Protein AF-A0A933Y4T5-F1 (afdb_monomer_lite)

Structure (mmCIF, N/CA/C/O backbone):
data_AF-A0A933Y4T5-F1
#
_entry.id   AF-A0A933Y4T5-F1
#
loop_
_atom_site.group_PDB
_atom_site.id
_atom_site.type_symbol
_atom_site.label_atom_id
_atom_site.label_alt_id
_atom_site.label_comp_id
_atom_site.label_asym_id
_atom_site.label_entity_id
_atom_site.label_seq_id
_atom_site.pdbx_PDB_ins_code
_atom_site.Cartn_x
_atom_site.Cartn_y
_atom_site.Cartn_z
_atom_site.occupancy
_atom_site.B_iso_or_equiv
_atom_site.auth_seq_id
_atom_site.auth_comp_id
_atom_site.auth_asym_id
_atom_site.auth_atom_id
_atom_site.pdbx_PDB_model_num
ATOM 1 N N . MET A 1 1 ? 14.966 8.197 10.564 1.00 47.91 1 MET A N 1
ATOM 2 C CA . MET A 1 1 ? 13.926 9.057 9.960 1.00 47.91 1 MET A CA 1
ATOM 3 C C . MET A 1 1 ? 12.630 8.919 10.738 1.00 47.91 1 MET A C 1
ATOM 5 O O . MET A 1 1 ? 12.190 7.794 10.965 1.00 47.91 1 MET A O 1
ATOM 9 N N . GLN A 1 2 ? 12.064 10.039 11.187 1.00 57.66 2 GLN A N 1
ATOM 10 C CA . GLN A 1 2 ? 10.778 10.106 11.884 1.00 57.66 2 GLN A CA 1
ATOM 11 C C . GLN A 1 2 ? 9.693 10.496 10.872 1.00 57.66 2 GLN A C 1
ATOM 13 O O . GLN A 1 2 ? 9.296 11.648 10.795 1.00 57.66 2 GLN A O 1
ATOM 18 N N . LEU A 1 3 ? 9.240 9.540 10.058 1.00 67.00 3 LEU A N 1
ATOM 19 C CA . LEU A 1 3 ? 8.016 9.738 9.278 1.00 67.00 3 LEU A CA 1
ATOM 20 C C . LEU A 1 3 ? 6.835 9.838 10.249 1.00 67.00 3 LEU A C 1
ATOM 22 O O . LEU A 1 3 ? 6.680 8.966 11.114 1.00 67.00 3 LEU A O 1
ATOM 26 N N . ASN A 1 4 ? 6.024 10.890 10.116 1.00 80.44 4 ASN A N 1
ATOM 27 C CA . ASN A 1 4 ? 4.841 11.073 10.947 1.00 80.44 4 ASN A CA 1
ATOM 28 C C . ASN A 1 4 ? 3.810 9.985 10.617 1.00 80.44 4 ASN A C 1
ATOM 30 O O . ASN A 1 4 ? 3.231 9.936 9.533 1.00 80.44 4 ASN A O 1
ATOM 34 N N . LEU A 1 5 ? 3.606 9.085 11.574 1.00 81.06 5 LEU A N 1
ATOM 35 C CA . LEU A 1 5 ? 2.769 7.908 11.398 1.00 81.06 5 LEU A CA 1
ATOM 36 C C . LEU A 1 5 ? 1.290 8.260 11.234 1.00 81.06 5 LEU A C 1
ATOM 38 O O . LEU A 1 5 ? 0.600 7.592 10.473 1.00 81.06 5 LEU A O 1
ATOM 42 N N . GLU A 1 6 ? 0.818 9.315 11.899 1.00 83.25 6 GLU A N 1
ATOM 43 C CA . GLU A 1 6 ? -0.559 9.788 11.730 1.00 83.25 6 GLU A CA 1
ATOM 44 C C . GLU A 1 6 ? -0.782 10.338 10.319 1.00 83.25 6 GLU A C 1
ATOM 46 O O . GLU A 1 6 ? -1.806 10.048 9.705 1.00 83.25 6 GLU A O 1
ATOM 51 N N . ALA A 1 7 ? 0.206 11.041 9.762 1.00 84.44 7 ALA A N 1
ATOM 52 C CA . ALA A 1 7 ? 0.144 11.547 8.394 1.00 84.44 7 ALA A CA 1
ATOM 53 C C . ALA A 1 7 ? 0.140 10.404 7.356 1.00 84.44 7 ALA A C 1
ATOM 55 O O . ALA A 1 7 ? -0.620 10.449 6.390 1.00 84.44 7 ALA A O 1
ATOM 56 N N . LEU A 1 8 ? 0.921 9.337 7.586 1.00 85.38 8 LEU A N 1
ATOM 57 C CA . LEU A 1 8 ? 0.887 8.123 6.755 1.00 85.38 8 LEU A CA 1
ATOM 58 C C . LEU A 1 8 ? -0.486 7.439 6.792 1.00 85.38 8 LEU A C 1
ATOM 60 O O . LEU A 1 8 ? -0.991 7.018 5.752 1.00 85.38 8 LEU A O 1
ATOM 64 N N . GLU A 1 9 ? -1.090 7.326 7.979 1.00 84.81 9 GLU A N 1
ATOM 65 C CA . GLU A 1 9 ? -2.433 6.759 8.141 1.00 84.81 9 GLU A CA 1
ATOM 66 C C . GLU A 1 9 ? -3.488 7.612 7.411 1.00 84.81 9 GLU A C 1
ATOM 68 O O . GLU A 1 9 ? -4.327 7.059 6.700 1.00 84.81 9 GLU A O 1
ATOM 73 N N . GLN A 1 10 ? -3.425 8.944 7.517 1.00 87.31 10 GLN A N 1
ATOM 74 C CA . GLN A 1 10 ? -4.343 9.845 6.812 1.00 87.31 10 GLN A CA 1
ATOM 75 C C . GLN A 1 10 ? -4.197 9.765 5.291 1.00 87.31 10 GLN A C 1
ATOM 77 O O . GLN A 1 10 ? -5.204 9.642 4.593 1.00 87.31 10 GLN A O 1
ATOM 82 N N . LEU A 1 11 ? -2.964 9.782 4.772 1.00 87.31 11 LEU A N 1
ATOM 83 C CA . LEU A 1 11 ? -2.722 9.647 3.336 1.00 87.31 11 LEU A CA 1
ATOM 84 C C . LEU A 1 11 ? -3.243 8.302 2.820 1.00 87.31 11 LEU A C 1
ATOM 86 O O . LEU A 1 11 ? -3.890 8.252 1.780 1.00 87.31 11 LEU A O 1
ATOM 90 N N . PHE A 1 12 ? -3.022 7.219 3.565 1.00 88.19 12 PHE A N 1
ATOM 91 C CA . PHE A 1 12 ? -3.519 5.897 3.197 1.00 88.19 12 PHE A CA 1
ATOM 92 C C . PHE A 1 12 ? -5.045 5.874 3.040 1.00 88.19 12 PHE A C 1
ATOM 94 O O . PHE A 1 12 ? -5.535 5.358 2.038 1.00 88.19 12 PHE A O 1
ATOM 101 N N . ILE A 1 13 ? -5.787 6.481 3.972 1.00 86.94 13 ILE A N 1
ATOM 102 C CA . ILE A 1 13 ? -7.254 6.597 3.893 1.00 86.94 13 ILE A CA 1
ATOM 103 C C . ILE A 1 13 ? -7.654 7.494 2.718 1.00 86.94 13 ILE A C 1
ATOM 105 O O . ILE A 1 13 ? -8.533 7.149 1.941 1.00 86.94 13 ILE A O 1
ATOM 109 N N . HIS A 1 14 ? -6.963 8.617 2.523 1.00 87.69 14 HIS A N 1
ATOM 110 C CA . HIS A 1 14 ? -7.266 9.546 1.438 1.00 87.69 14 HIS A CA 1
ATOM 111 C C . HIS A 1 14 ? -7.021 8.952 0.036 1.00 87.69 14 HIS A C 1
ATOM 113 O O . HIS A 1 14 ? -7.615 9.398 -0.942 1.00 87.69 14 HIS A O 1
ATOM 119 N N . LEU A 1 15 ? -6.149 7.947 -0.088 1.00 85.88 15 LEU A N 1
ATOM 120 C CA . LEU A 1 15 ? -5.919 7.211 -1.335 1.00 85.88 15 LEU A CA 1
ATOM 121 C C . LEU A 1 15 ? -6.966 6.114 -1.597 1.00 85.88 15 LEU A C 1
ATOM 123 O O . LEU A 1 15 ? -6.852 5.380 -2.579 1.00 85.88 15 LEU A O 1
ATOM 127 N N . GLU A 1 16 ? -7.968 5.963 -0.732 1.00 85.00 16 GLU A N 1
ATOM 128 C CA . GLU A 1 16 ? -9.050 5.002 -0.928 1.00 85.00 16 GLU A CA 1
ATOM 129 C C . GLU A 1 16 ? -9.960 5.405 -2.086 1.00 85.00 16 GLU A C 1
ATOM 131 O O . GLU A 1 16 ? -10.295 6.573 -2.255 1.00 85.00 16 GLU A O 1
ATOM 136 N N . GLY A 1 17 ? -10.321 4.432 -2.926 1.00 79.12 17 GLY A N 1
ATOM 137 C CA . GLY A 1 17 ? -11.167 4.659 -4.101 1.00 79.12 17 GLY A CA 1
ATOM 138 C C . GLY A 1 17 ? -10.452 5.271 -5.309 1.00 79.12 17 GLY A C 1
ATOM 139 O O . GLY A 1 17 ? -11.063 5.404 -6.367 1.00 79.12 17 GLY A O 1
ATOM 140 N N . LYS A 1 18 ? -9.158 5.604 -5.209 1.00 86.62 18 LYS A N 1
ATOM 141 C CA . LYS A 1 18 ? -8.389 6.118 -6.350 1.00 86.62 18 LYS A CA 1
ATOM 142 C C . LYS A 1 18 ? -7.931 4.968 -7.250 1.00 86.62 18 LYS A C 1
ATOM 144 O O . LYS A 1 18 ? -7.195 4.080 -6.822 1.00 86.62 18 LYS A O 1
ATOM 149 N N . SER A 1 19 ? -8.364 4.991 -8.509 1.00 79.75 19 SER A N 1
ATOM 150 C CA . SER A 1 19 ? -8.081 3.945 -9.504 1.00 79.75 19 SER A CA 1
ATOM 151 C C . SER A 1 19 ? -6.772 4.159 -10.272 1.00 79.75 19 SER A C 1
ATOM 153 O O . SER A 1 19 ? -6.281 3.228 -10.924 1.00 79.75 19 SER A O 1
ATOM 155 N N . GLU A 1 20 ? -6.164 5.345 -10.163 1.00 87.38 20 GLU A N 1
ATOM 156 C CA . GLU A 1 20 ? -4.860 5.642 -10.753 1.00 87.38 20 GLU A CA 1
ATOM 157 C C . GLU A 1 20 ? -3.819 4.620 -10.302 1.00 87.38 20 GLU A C 1
ATOM 159 O O . GLU A 1 20 ? -3.607 4.396 -9.108 1.00 87.38 20 GLU A O 1
ATOM 164 N N . ARG A 1 21 ? -3.149 3.999 -11.278 1.00 86.19 21 ARG A N 1
AT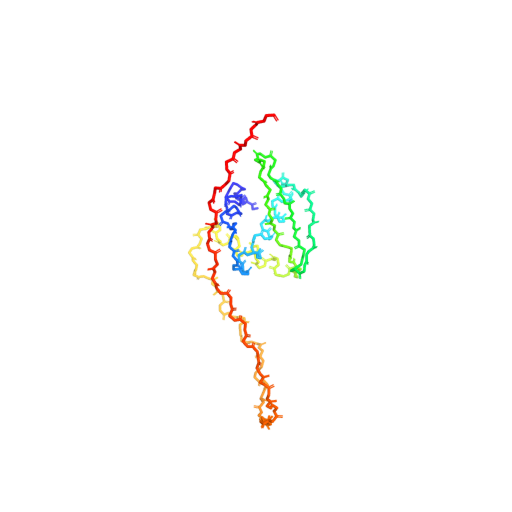OM 165 C CA . ARG A 1 21 ? -2.158 2.950 -11.025 1.00 86.19 21 ARG A CA 1
ATOM 166 C C . ARG A 1 21 ? -1.102 3.423 -10.033 1.00 86.19 21 ARG A C 1
ATOM 168 O O . ARG A 1 21 ? -0.914 2.782 -9.010 1.00 86.19 21 ARG A O 1
ATOM 175 N N . LYS A 1 22 ? -0.497 4.586 -10.280 1.00 86.31 22 LYS A N 1
ATOM 176 C CA . LYS A 1 22 ? 0.528 5.169 -9.408 1.00 86.31 22 LYS A CA 1
ATOM 177 C C . LYS A 1 22 ? 0.044 5.310 -7.957 1.00 86.31 22 LYS A C 1
ATOM 179 O O . LYS A 1 22 ? 0.758 4.945 -7.031 1.00 86.31 22 LYS A O 1
ATOM 184 N N . LEU A 1 23 ? -1.195 5.751 -7.748 1.00 88.56 23 LEU A N 1
ATOM 185 C CA . LEU A 1 23 ? -1.775 5.897 -6.410 1.00 88.56 23 LEU A CA 1
ATOM 186 C C . LEU A 1 23 ? -2.054 4.549 -5.735 1.00 88.56 23 LEU A C 1
ATOM 188 O O . LEU A 1 23 ? -1.848 4.421 -4.528 1.00 88.56 23 LEU A O 1
ATOM 192 N N . ARG A 1 24 ? -2.449 3.526 -6.502 1.00 88.94 24 ARG A N 1
ATOM 193 C CA . ARG A 1 24 ? -2.556 2.146 -6.005 1.00 88.94 24 ARG A CA 1
ATOM 194 C C . ARG A 1 24 ? -1.194 1.580 -5.597 1.00 88.94 24 ARG A C 1
ATOM 196 O O . ARG A 1 24 ? -1.089 0.980 -4.529 1.00 88.94 24 ARG A O 1
ATOM 203 N N . GLU A 1 25 ? -0.155 1.828 -6.392 1.00 89.94 25 GLU A N 1
ATOM 204 C CA . GLU A 1 25 ? 1.228 1.436 -6.090 1.00 89.94 25 GLU A CA 1
ATOM 205 C C . GLU A 1 25 ? 1.720 2.095 -4.784 1.00 89.94 25 GLU A C 1
ATOM 207 O O . GLU A 1 25 ? 2.213 1.415 -3.880 1.00 89.94 25 GLU A O 1
ATOM 212 N N . LEU A 1 26 ? 1.495 3.405 -4.630 1.00 88.88 26 LEU A N 1
ATOM 213 C CA . LEU A 1 26 ? 1.782 4.149 -3.397 1.00 88.88 26 LEU A CA 1
ATOM 214 C C . LEU A 1 26 ? 1.001 3.602 -2.190 1.00 88.88 26 LEU A C 1
ATOM 216 O O . LEU A 1 26 ? 1.574 3.422 -1.112 1.00 88.88 26 LEU A O 1
ATOM 220 N N . ARG A 1 27 ? -0.292 3.292 -2.361 1.00 90.25 27 ARG A N 1
ATOM 221 C CA . ARG A 1 27 ? -1.144 2.707 -1.311 1.00 90.25 27 ARG A CA 1
ATOM 222 C C . ARG A 1 27 ? -0.618 1.346 -0.850 1.00 90.25 27 ARG A C 1
ATOM 224 O O . ARG A 1 27 ? -0.643 1.069 0.350 1.00 90.25 27 ARG A O 1
ATOM 231 N N . TYR A 1 28 ? -0.098 0.524 -1.760 1.00 91.00 28 TYR A N 1
ATOM 232 C CA . TYR A 1 28 ? 0.527 -0.751 -1.410 1.00 91.00 28 TYR A CA 1
ATOM 233 C C . TYR A 1 28 ? 1.800 -0.562 -0.577 1.00 91.00 28 TYR A C 1
ATOM 235 O O . TYR A 1 28 ? 1.932 -1.165 0.489 1.00 91.00 28 TYR A O 1
ATOM 243 N N . VAL A 1 29 ? 2.704 0.333 -0.987 1.00 89.62 29 VAL A N 1
ATOM 244 C CA . VAL A 1 29 ? 3.928 0.620 -0.217 1.00 89.62 29 VAL A CA 1
ATOM 245 C C . VAL A 1 29 ? 3.595 1.187 1.168 1.00 89.62 29 VAL A C 1
ATOM 247 O O . VAL A 1 29 ? 4.163 0.743 2.169 1.00 89.62 29 VAL A O 1
ATOM 250 N N . LEU A 1 30 ? 2.617 2.096 1.258 1.00 89.00 30 LEU A N 1
ATOM 251 C CA . LEU A 1 30 ? 2.087 2.590 2.534 1.00 89.00 30 LEU A CA 1
ATOM 252 C C . LEU A 1 30 ? 1.560 1.448 3.409 1.00 89.00 30 LEU A C 1
ATOM 254 O O . LEU A 1 30 ? 1.883 1.387 4.597 1.00 89.00 30 LEU A O 1
ATOM 258 N N . CYS A 1 31 ? 0.811 0.509 2.826 1.00 90.56 31 CYS A N 1
ATOM 259 C CA . CYS A 1 31 ? 0.324 -0.672 3.531 1.00 90.56 31 CYS A CA 1
ATOM 260 C C . CYS A 1 31 ? 1.483 -1.491 4.119 1.00 90.56 31 CYS A C 1
ATOM 262 O O . CYS A 1 31 ? 1.456 -1.815 5.307 1.00 90.56 31 CYS A O 1
ATOM 264 N N . LEU A 1 32 ? 2.541 -1.765 3.347 1.00 88.88 32 LEU A N 1
ATOM 265 C CA . LEU A 1 32 ? 3.718 -2.500 3.830 1.00 88.88 32 LEU A CA 1
ATOM 266 C C . LEU A 1 32 ? 4.421 -1.785 4.998 1.00 88.88 32 LEU A C 1
ATOM 268 O O . LEU A 1 32 ? 4.788 -2.418 5.995 1.00 88.88 32 LEU A O 1
ATOM 272 N N . ILE A 1 33 ? 4.568 -0.459 4.919 1.00 88.31 33 ILE A N 1
ATOM 273 C CA . ILE A 1 33 ? 5.163 0.354 5.992 1.00 88.31 33 ILE A CA 1
ATOM 274 C C . ILE A 1 33 ? 4.304 0.283 7.265 1.00 88.31 33 ILE A C 1
ATOM 276 O O . ILE A 1 33 ? 4.827 0.051 8.362 1.00 88.31 33 ILE A O 1
ATOM 280 N N . LEU A 1 34 ? 2.986 0.446 7.132 1.00 88.19 34 LEU A N 1
ATOM 281 C CA . LEU A 1 34 ? 2.039 0.436 8.250 1.00 88.19 34 LEU A CA 1
ATOM 282 C C . LEU A 1 34 ? 1.906 -0.952 8.899 1.00 88.19 34 LEU A C 1
ATOM 284 O O . LEU A 1 34 ? 1.803 -1.045 10.129 1.00 88.19 34 LEU A O 1
ATOM 288 N N . LEU A 1 35 ? 1.980 -2.031 8.111 1.00 89.00 35 LEU A N 1
ATOM 289 C CA . LEU A 1 35 ? 2.042 -3.410 8.607 1.00 89.00 35 LEU A CA 1
ATOM 290 C C . LEU A 1 35 ? 3.295 -3.633 9.460 1.00 89.00 35 LEU A C 1
ATOM 292 O O . LEU A 1 35 ? 3.200 -4.121 10.589 1.00 89.00 35 LEU A O 1
ATOM 296 N N . ARG A 1 36 ? 4.469 -3.188 8.988 1.00 89.06 36 ARG A N 1
ATOM 297 C CA . ARG A 1 36 ? 5.729 -3.281 9.748 1.00 89.06 36 ARG A CA 1
ATOM 298 C C . ARG A 1 36 ? 5.672 -2.509 11.068 1.00 89.06 36 ARG A C 1
ATOM 300 O O . ARG A 1 36 ? 6.247 -2.940 12.066 1.00 89.06 36 ARG A O 1
ATOM 307 N N . LYS A 1 37 ? 4.967 -1.376 11.092 1.00 86.31 37 LYS A N 1
ATOM 308 C CA . LYS A 1 37 ? 4.735 -0.565 12.300 1.00 86.31 37 LYS A CA 1
ATOM 309 C C . LYS A 1 37 ? 3.610 -1.098 13.200 1.00 86.31 37 LYS A C 1
ATOM 311 O O . LYS A 1 37 ? 3.320 -0.468 14.214 1.00 86.31 37 LYS A O 1
ATOM 316 N N . ARG A 1 38 ? 3.003 -2.248 12.866 1.00 87.00 38 ARG A N 1
ATOM 317 C CA . ARG A 1 38 ? 1.870 -2.879 13.574 1.00 87.00 38 ARG A CA 1
ATOM 318 C C . ARG A 1 38 ? 0.627 -1.981 13.691 1.00 87.00 38 ARG A C 1
ATOM 320 O O . ARG A 1 38 ? -0.171 -2.156 14.611 1.00 87.00 38 ARG A O 1
ATOM 327 N N . ARG A 1 39 ? 0.456 -1.016 12.779 1.00 86.25 39 ARG A N 1
ATOM 328 C CA . ARG A 1 39 ? -0.727 -0.132 12.722 1.00 86.25 39 ARG A CA 1
ATOM 329 C C . ARG A 1 39 ? -1.874 -0.725 11.923 1.00 86.25 39 ARG A C 1
ATOM 331 O O . ARG A 1 39 ? -3.025 -0.406 12.191 1.00 86.25 39 ARG A O 1
ATOM 338 N N . LEU A 1 40 ? -1.557 -1.617 10.993 1.00 87.69 40 LEU A N 1
ATOM 339 C CA . LEU A 1 40 ? -2.524 -2.420 10.260 1.00 87.69 40 LEU A CA 1
ATOM 340 C C . LEU A 1 40 ? -2.352 -3.891 10.618 1.00 87.69 40 LEU A C 1
ATOM 342 O O . LEU A 1 40 ? -1.261 -4.338 10.983 1.00 87.69 40 LEU A O 1
ATOM 346 N N . LYS A 1 41 ? -3.438 -4.645 10.487 1.00 88.06 41 LYS A N 1
ATOM 347 C CA . LYS A 1 41 ? -3.428 -6.103 10.551 1.00 88.06 41 LYS A CA 1
ATOM 348 C C . LYS A 1 41 ? -4.075 -6.661 9.294 1.00 88.06 41 LYS A C 1
ATOM 350 O O . LYS A 1 41 ? -5.190 -6.272 8.948 1.00 88.06 41 LYS A O 1
ATOM 355 N N . VAL A 1 42 ? -3.391 -7.591 8.635 1.00 90.25 42 VAL A N 1
ATOM 356 C CA . VAL A 1 42 ? -3.991 -8.371 7.548 1.00 90.25 42 VAL A CA 1
ATOM 357 C C . VAL A 1 42 ? -5.037 -9.292 8.164 1.00 90.25 42 VAL A C 1
ATOM 359 O O . VAL A 1 42 ? -4.745 -10.026 9.106 1.00 90.25 42 VAL A O 1
ATOM 362 N N . ARG A 1 43 ? -6.271 -9.204 7.670 1.00 90.19 43 ARG A N 1
ATOM 363 C CA . ARG A 1 43 ? -7.369 -10.094 8.051 1.00 90.19 43 ARG A CA 1
ATOM 364 C C . ARG A 1 43 ? -7.410 -11.311 7.137 1.00 90.19 43 ARG A C 1
ATOM 366 O O . ARG A 1 43 ? -7.527 -12.429 7.618 1.00 90.19 43 ARG A O 1
ATOM 373 N N . GLN A 1 44 ? -7.336 -11.071 5.833 1.00 91.19 44 GLN A N 1
ATOM 374 C CA . GLN A 1 44 ? -7.375 -12.101 4.803 1.00 91.19 44 GLN A CA 1
ATOM 375 C C . GLN A 1 44 ? -6.679 -11.600 3.538 1.00 91.19 44 GLN A C 1
ATOM 377 O O . GLN A 1 44 ? -6.521 -10.393 3.340 1.00 91.19 44 GLN A O 1
ATOM 382 N N . ILE A 1 45 ? -6.280 -12.541 2.694 1.00 91.12 45 ILE A N 1
ATOM 383 C CA . ILE A 1 45 ? -5.743 -12.287 1.361 1.00 91.12 45 ILE A CA 1
ATOM 384 C C . ILE A 1 45 ? -6.768 -12.860 0.389 1.00 91.12 45 ILE A C 1
ATOM 386 O O . ILE A 1 45 ? -7.149 -14.022 0.521 1.00 91.12 45 ILE A O 1
ATOM 390 N N . VAL A 1 46 ? -7.243 -12.035 -0.534 1.00 91.38 46 VAL A N 1
ATOM 391 C CA . VAL A 1 46 ? -8.196 -12.415 -1.578 1.00 91.38 46 VAL A CA 1
ATOM 392 C C . VAL A 1 46 ? -7.443 -12.443 -2.899 1.00 91.38 46 VAL A C 1
ATOM 394 O O . VAL A 1 46 ? -6.593 -11.589 -3.142 1.00 91.38 46 VAL A O 1
ATOM 397 N N . ARG A 1 47 ? -7.702 -13.452 -3.726 1.00 91.12 47 ARG A N 1
ATOM 398 C CA . ARG A 1 47 ? -7.087 -13.596 -5.045 1.00 91.12 47 ARG A CA 1
ATOM 399 C C . ARG A 1 47 ? -8.202 -13.747 -6.057 1.00 91.12 47 ARG A C 1
ATOM 401 O O . ARG A 1 47 ? -8.924 -14.739 -6.009 1.00 91.12 47 ARG A O 1
ATOM 408 N N . ASP A 1 48 ? -8.313 -12.768 -6.937 1.00 86.50 48 ASP A N 1
ATOM 409 C CA . ASP A 1 48 ? -9.341 -12.702 -7.968 1.00 86.50 48 ASP A CA 1
ATOM 410 C C . ASP A 1 48 ? -8.693 -12.674 -9.359 1.0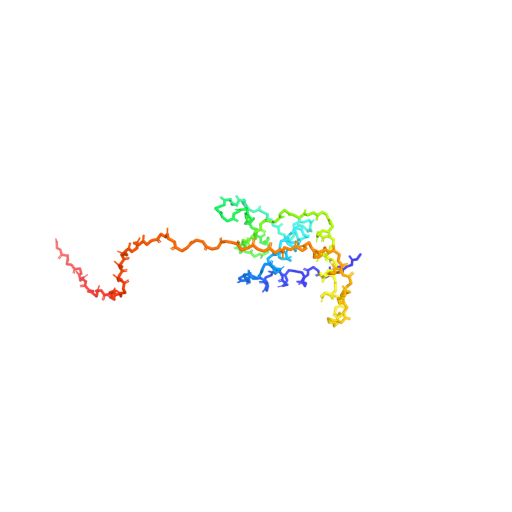0 86.50 48 ASP A C 1
ATOM 412 O O . ASP A 1 48 ? -7.471 -12.725 -9.509 1.00 86.50 48 ASP A O 1
ATOM 416 N N . HIS A 1 49 ? -9.519 -12.580 -10.400 1.00 81.44 49 HIS A N 1
ATOM 417 C CA . HIS A 1 49 ? -9.088 -12.478 -11.799 1.00 81.44 49 HIS A CA 1
ATOM 418 C C . HIS A 1 49 ? -8.236 -11.226 -12.087 1.00 81.44 49 HIS A C 1
ATOM 420 O O . HIS A 1 49 ? -7.476 -11.220 -13.052 1.00 81.44 49 HIS A O 1
ATOM 426 N N . GLU A 1 50 ? -8.329 -10.192 -11.246 1.00 76.25 50 GLU A N 1
ATOM 427 C CA . GLU A 1 50 ? -7.508 -8.974 -11.318 1.00 76.25 50 GLU A CA 1
ATOM 428 C C . GLU A 1 50 ? -6.154 -9.081 -10.592 1.00 76.25 50 GLU A C 1
ATOM 430 O O . GLU A 1 50 ? -5.292 -8.226 -10.792 1.00 76.25 50 GLU A O 1
ATOM 435 N N . GLY A 1 51 ? -5.944 -10.111 -9.763 1.00 84.44 51 GLY A N 1
ATOM 436 C CA . GLY A 1 51 ? -4.710 -10.309 -8.999 1.00 84.44 51 GLY A CA 1
ATOM 437 C C . GLY A 1 51 ? -4.939 -10.557 -7.508 1.00 84.44 51 GLY A C 1
ATOM 438 O O . GLY A 1 51 ? -6.026 -10.940 -7.072 1.00 84.44 51 GLY A O 1
ATOM 439 N N . GLU A 1 52 ? -3.891 -10.356 -6.706 1.00 90.50 52 GLU A N 1
ATOM 440 C CA . GLU A 1 52 ? -3.955 -10.540 -5.254 1.00 90.50 52 GLU A CA 1
ATOM 441 C C . GLU A 1 52 ? -4.295 -9.224 -4.538 1.00 90.50 52 GLU A C 1
ATOM 443 O O . GLU A 1 52 ? -3.841 -8.146 -4.916 1.00 90.50 52 GLU A O 1
ATOM 448 N N . SER A 1 53 ? -5.089 -9.307 -3.474 1.00 90.44 53 SER A N 1
ATOM 449 C CA . SER A 1 53 ? -5.513 -8.179 -2.649 1.00 90.44 53 SER A CA 1
ATOM 450 C C . SER A 1 53 ? -5.430 -8.518 -1.165 1.00 90.44 53 SER A C 1
ATOM 452 O O . SER A 1 53 ? -5.921 -9.547 -0.701 1.00 90.44 53 SER A O 1
ATOM 454 N N . PHE A 1 54 ? -4.851 -7.618 -0.378 1.00 91.00 54 PHE A N 1
ATOM 455 C CA . PHE A 1 54 ? -4.879 -7.683 1.076 1.00 91.00 54 PHE A CA 1
ATOM 456 C C . PHE A 1 54 ? -6.116 -6.984 1.616 1.00 91.00 54 PHE A C 1
ATOM 458 O O . PHE A 1 54 ? -6.350 -5.807 1.351 1.00 91.00 54 PHE A O 1
ATOM 465 N N . ILE A 1 55 ? -6.873 -7.698 2.443 1.00 90.94 55 ILE A N 1
ATOM 466 C CA . ILE A 1 55 ? -7.911 -7.104 3.275 1.00 90.94 55 ILE A CA 1
ATOM 467 C C . ILE A 1 55 ? -7.277 -6.804 4.624 1.00 90.94 55 ILE A C 1
ATOM 469 O O . ILE A 1 55 ? -7.013 -7.705 5.428 1.00 90.94 55 ILE A O 1
ATOM 473 N N . VAL A 1 56 ? -7.003 -5.528 4.861 1.00 90.69 56 VAL A N 1
ATOM 474 C CA . VAL A 1 56 ? -6.385 -5.036 6.092 1.00 90.69 56 VAL A CA 1
ATOM 475 C C . VAL A 1 56 ? -7.408 -4.309 6.948 1.00 90.69 56 VAL A C 1
ATOM 477 O O . VAL A 1 56 ? -8.346 -3.710 6.440 1.00 90.69 56 VAL A O 1
ATOM 480 N N . HIS A 1 57 ? -7.233 -4.354 8.263 1.00 89.44 57 HIS A N 1
ATOM 481 C CA . HIS A 1 57 ? -8.058 -3.592 9.195 1.00 89.44 57 HIS A CA 1
ATOM 482 C C . HIS A 1 57 ? -7.190 -2.797 10.165 1.00 89.44 57 HIS A C 1
ATOM 484 O O . HIS A 1 57 ? -6.048 -3.170 10.473 1.00 89.44 57 HIS A O 1
ATOM 490 N N . ARG A 1 58 ? -7.751 -1.694 10.661 1.00 86.12 58 ARG A N 1
ATOM 491 C CA . ARG A 1 58 ? -7.126 -0.855 11.684 1.00 86.12 58 ARG A CA 1
ATOM 492 C C . ARG A 1 58 ? -7.519 -1.388 13.070 1.00 86.12 58 ARG A C 1
ATOM 494 O O . ARG A 1 58 ? -8.697 -1.529 13.356 1.00 86.12 58 ARG A O 1
ATOM 501 N N . PRO A 1 59 ? -6.587 -1.641 14.002 1.00 77.88 59 PRO A N 1
ATOM 502 C CA . PRO A 1 59 ? -6.948 -2.077 15.355 1.00 77.88 59 PRO A CA 1
ATOM 503 C C . PRO A 1 59 ? -7.799 -1.051 16.114 1.00 77.88 59 PRO A C 1
ATOM 505 O O . PRO A 1 59 ? -8.544 -1.415 17.015 1.00 77.88 59 PRO A O 1
ATOM 508 N N . ARG A 1 60 ? -7.665 0.238 15.765 1.00 78.50 60 ARG A N 1
ATOM 509 C CA . ARG A 1 60 ? -8.394 1.345 16.401 1.00 78.50 60 ARG A CA 1
ATOM 510 C C . ARG A 1 60 ? -9.763 1.621 15.765 1.00 78.50 60 ARG A C 1
ATOM 512 O O . ARG A 1 60 ? -10.561 2.305 16.389 1.00 78.50 60 ARG A O 1
ATOM 519 N N . GLN A 1 61 ? -10.023 1.143 14.545 1.00 74.81 61 GLN A N 1
ATOM 520 C CA . GLN A 1 61 ? -11.273 1.382 13.813 1.00 74.81 61 GLN A CA 1
ATOM 521 C C . GLN A 1 61 ? -11.682 0.108 13.072 1.00 74.81 61 GLN A C 1
ATOM 523 O O . GLN A 1 61 ? -10.889 -0.428 12.308 1.00 74.81 61 GLN A O 1
ATOM 528 N N . ALA A 1 62 ? -12.916 -0.358 13.259 1.00 68.25 62 ALA A N 1
ATOM 529 C CA . ALA A 1 62 ? -13.422 -1.617 12.699 1.00 68.25 62 ALA A CA 1
ATOM 530 C C . ALA A 1 62 ? -13.698 -1.576 11.177 1.00 68.25 62 ALA A C 1
ATOM 532 O O . ALA A 1 62 ? -14.614 -2.230 10.687 1.00 68.25 62 ALA A O 1
ATOM 533 N N . GLU A 1 63 ? -12.916 -0.809 10.422 1.00 82.19 63 GLU A N 1
ATOM 534 C CA . GLU A 1 63 ? -13.029 -0.678 8.974 1.00 82.19 63 GLU A CA 1
ATOM 535 C C . GLU A 1 63 ? -12.069 -1.646 8.277 1.00 82.19 63 GLU A C 1
ATOM 537 O O . GLU A 1 63 ? -10.908 -1.799 8.678 1.00 82.19 63 GLU A O 1
ATOM 542 N N . SER A 1 64 ? -12.578 -2.330 7.251 1.00 85.75 64 SER A N 1
ATOM 543 C CA . SER A 1 64 ? -11.806 -3.250 6.414 1.00 85.75 64 SER A CA 1
ATOM 544 C C . SER A 1 64 ? -11.497 -2.570 5.087 1.00 85.75 64 SER A C 1
ATOM 546 O O . SER A 1 64 ? -12.406 -2.115 4.406 1.00 85.75 64 SER A O 1
ATOM 548 N N . LEU A 1 65 ? -10.221 -2.531 4.727 1.00 88.69 65 LEU A N 1
ATOM 549 C CA . LEU A 1 65 ? -9.701 -1.825 3.564 1.00 88.69 65 LEU A CA 1
ATOM 550 C C . LEU A 1 65 ? -9.083 -2.849 2.614 1.00 88.69 65 LEU A C 1
ATOM 552 O O . LEU A 1 65 ? -8.269 -3.673 3.043 1.00 88.69 65 LEU A O 1
ATOM 556 N N . SER A 1 66 ? -9.452 -2.800 1.334 1.00 88.50 66 SER A N 1
ATOM 557 C CA . SER A 1 66 ? -8.787 -3.583 0.292 1.00 88.50 66 SER A CA 1
ATOM 558 C C . SER A 1 66 ? -7.566 -2.833 -0.245 1.00 88.50 66 SER A C 1
ATOM 560 O O . SER A 1 66 ? -7.577 -1.612 -0.452 1.00 88.50 66 SER A O 1
ATOM 562 N N . VAL A 1 67 ? -6.472 -3.567 -0.435 1.00 90.19 67 VAL A N 1
ATOM 563 C CA . VAL A 1 67 ? -5.229 -3.065 -1.026 1.00 90.19 67 VAL A CA 1
ATOM 564 C C . VAL A 1 67 ? -4.721 -4.093 -2.024 1.00 90.19 67 VAL A C 1
ATOM 566 O O . VAL A 1 67 ? -4.369 -5.200 -1.627 1.00 90.19 67 VAL A O 1
ATOM 569 N N . PHE A 1 68 ? -4.660 -3.721 -3.301 1.00 90.00 68 PHE A N 1
ATOM 570 C CA . PHE A 1 68 ? -4.065 -4.564 -4.337 1.00 90.00 68 PHE A CA 1
ATOM 571 C C . PHE A 1 68 ? -2.579 -4.790 -4.063 1.00 90.00 68 PHE A C 1
ATOM 573 O O . PHE A 1 68 ? -1.852 -3.866 -3.688 1.00 90.00 68 PHE A O 1
ATOM 580 N N . VAL A 1 69 ? -2.150 -6.030 -4.244 1.00 89.81 69 VAL A N 1
ATOM 581 C CA . VAL A 1 69 ? -0.763 -6.457 -4.118 1.00 89.81 69 VAL A CA 1
ATOM 582 C C . VAL A 1 69 ? -0.075 -6.243 -5.454 1.00 89.81 69 VAL A C 1
ATOM 584 O O . VAL A 1 69 ? -0.602 -6.605 -6.503 1.00 89.81 69 VAL A O 1
ATOM 587 N N . PHE A 1 70 ? 1.113 -5.654 -5.398 1.00 87.50 70 PHE A N 1
ATOM 588 C CA . PHE A 1 70 ? 1.960 -5.459 -6.563 1.00 87.50 70 PHE A CA 1
ATOM 589 C C . PHE A 1 70 ? 3.309 -6.133 -6.335 1.00 87.50 70 PHE A C 1
ATOM 591 O O . PHE A 1 70 ? 3.927 -5.969 -5.277 1.00 87.50 70 PHE A O 1
ATOM 598 N N . ASP A 1 71 ? 3.777 -6.848 -7.352 1.00 85.75 71 ASP A N 1
ATOM 599 C CA . ASP A 1 71 ? 5.126 -7.398 -7.399 1.00 85.75 71 ASP A CA 1
ATOM 600 C C . ASP A 1 71 ? 6.098 -6.298 -7.834 1.00 85.75 71 ASP A C 1
ATOM 602 O O . ASP A 1 71 ? 6.215 -5.962 -9.014 1.00 85.75 71 ASP A O 1
ATOM 606 N N . PHE A 1 72 ? 6.775 -5.691 -6.860 1.00 84.50 72 PHE A N 1
ATOM 607 C CA . PHE A 1 72 ? 7.791 -4.675 -7.116 1.00 84.50 72 PHE A CA 1
ATOM 608 C C . PHE A 1 72 ? 9.198 -5.242 -7.006 1.00 84.50 72 PHE A C 1
ATOM 610 O O . PHE A 1 72 ? 9.501 -6.032 -6.111 1.00 84.50 72 PHE A O 1
ATOM 617 N N . THR A 1 73 ? 10.083 -4.754 -7.874 1.00 88.88 73 THR A N 1
ATOM 618 C CA . THR A 1 73 ? 11.523 -4.909 -7.674 1.00 88.88 73 THR A CA 1
ATOM 619 C C . THR A 1 73 ? 11.967 -4.043 -6.485 1.00 88.88 73 THR A C 1
ATOM 621 O O . THR A 1 73 ? 11.312 -3.036 -6.177 1.00 88.88 73 THR A O 1
ATOM 624 N N . PRO A 1 74 ? 13.057 -4.399 -5.784 1.00 83.69 74 PRO A N 1
ATOM 625 C CA . PRO A 1 74 ? 13.539 -3.610 -4.651 1.00 83.69 74 PRO A CA 1
ATOM 626 C C . PRO A 1 74 ? 13.825 -2.149 -5.035 1.00 83.69 74 PRO A C 1
ATOM 628 O O . PRO A 1 74 ? 13.479 -1.244 -4.279 1.00 83.69 74 PRO A O 1
ATOM 631 N N . GLU A 1 75 ? 14.326 -1.899 -6.248 1.00 89.31 75 GLU A N 1
ATOM 632 C CA . GLU A 1 75 ? 14.578 -0.549 -6.765 1.00 89.31 75 GLU A CA 1
ATOM 633 C C . GLU A 1 75 ? 13.283 0.263 -6.861 1.00 89.31 75 GLU A C 1
ATOM 635 O O . GLU A 1 75 ? 13.250 1.445 -6.514 1.00 89.31 75 GLU A O 1
ATOM 640 N N . ARG A 1 76 ? 12.188 -0.370 -7.300 1.00 86.81 76 ARG A N 1
ATOM 641 C CA . ARG A 1 76 ? 10.887 0.292 -7.413 1.00 86.81 76 ARG A CA 1
ATOM 642 C C . ARG A 1 76 ? 10.308 0.637 -6.043 1.00 86.81 76 ARG A C 1
ATOM 644 O O . ARG A 1 76 ? 9.717 1.704 -5.884 1.00 86.81 76 ARG A O 1
ATOM 651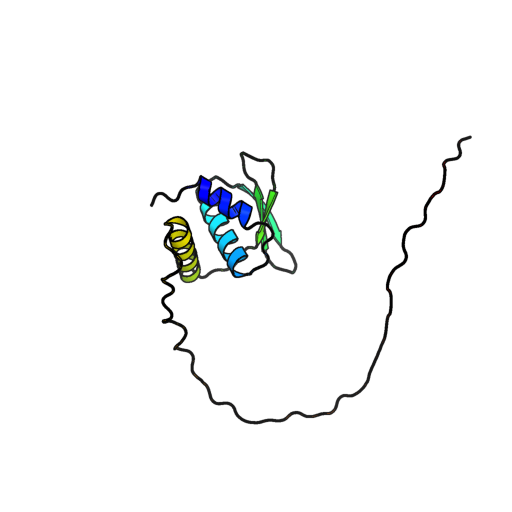 N N . ILE A 1 77 ? 10.504 -0.231 -5.050 1.00 85.56 77 ILE A N 1
ATOM 652 C CA . ILE A 1 77 ? 10.103 0.039 -3.662 1.00 85.56 77 ILE A CA 1
ATOM 653 C C . ILE A 1 77 ? 10.866 1.248 -3.116 1.00 85.56 77 ILE A C 1
ATOM 655 O O . ILE A 1 77 ? 10.253 2.124 -2.504 1.00 85.56 77 ILE A O 1
ATOM 659 N N . ASP A 1 78 ? 12.174 1.325 -3.359 1.00 86.75 78 ASP A N 1
ATOM 660 C CA . ASP A 1 78 ? 12.992 2.449 -2.903 1.00 86.75 78 ASP A CA 1
ATOM 661 C C . ASP A 1 78 ? 12.609 3.766 -3.596 1.00 86.75 78 ASP A C 1
ATOM 663 O O . ASP A 1 78 ? 12.512 4.793 -2.924 1.00 86.75 78 ASP A O 1
ATOM 667 N N . GLN A 1 79 ? 12.283 3.741 -4.894 1.00 88.75 79 GLN A N 1
ATOM 668 C CA . GLN A 1 79 ? 11.748 4.907 -5.614 1.00 88.75 79 GLN A CA 1
ATOM 669 C C . GLN A 1 79 ? 10.426 5.403 -5.018 1.00 88.75 79 GLN A C 1
ATOM 671 O O . GLN A 1 79 ? 10.296 6.584 -4.707 1.00 88.75 79 GLN A O 1
ATOM 676 N N . LEU A 1 80 ? 9.452 4.508 -4.823 1.00 87.12 80 LEU A N 1
ATOM 677 C CA . LEU A 1 80 ? 8.147 4.864 -4.252 1.00 87.12 80 LEU A CA 1
ATOM 678 C C . LEU A 1 80 ? 8.283 5.366 -2.811 1.00 87.12 80 LEU A C 1
ATOM 680 O O . LEU A 1 80 ? 7.560 6.262 -2.378 1.00 87.12 80 LEU A O 1
ATOM 684 N N . ARG A 1 81 ? 9.235 4.812 -2.057 1.00 84.50 81 ARG A N 1
ATOM 685 C CA . ARG A 1 81 ? 9.567 5.284 -0.715 1.00 84.50 81 ARG A CA 1
ATOM 686 C C . ARG A 1 81 ? 10.187 6.681 -0.737 1.00 84.50 81 ARG A C 1
ATOM 688 O O . ARG A 1 81 ? 9.838 7.488 0.122 1.00 84.50 81 ARG A O 1
ATOM 695 N N . ALA A 1 82 ? 11.093 6.961 -1.672 1.00 85.88 82 ALA A N 1
ATOM 696 C CA . ALA A 1 82 ? 11.671 8.290 -1.845 1.00 85.88 82 ALA A CA 1
ATOM 697 C C . ALA A 1 82 ? 10.595 9.307 -2.255 1.00 85.88 82 ALA A C 1
ATOM 699 O O . ALA A 1 82 ? 10.524 10.384 -1.676 1.00 85.88 82 ALA A O 1
ATOM 700 N N . GLU A 1 83 ? 9.700 8.936 -3.170 1.00 85.12 83 GLU A N 1
ATOM 701 C CA . GLU A 1 83 ? 8.566 9.770 -3.578 1.00 85.12 83 GLU A CA 1
ATOM 702 C C . GLU A 1 83 ? 7.632 10.084 -2.400 1.00 85.12 83 GLU A C 1
ATOM 704 O O . GLU A 1 83 ? 7.292 11.242 -2.171 1.00 85.12 83 GLU A O 1
ATOM 709 N N . LEU A 1 84 ? 7.283 9.080 -1.588 1.00 83.81 84 LEU A N 1
ATOM 710 C CA . LEU A 1 84 ? 6.547 9.295 -0.340 1.00 83.81 84 LEU A CA 1
ATOM 711 C C . LEU A 1 84 ? 7.279 10.277 0.580 1.00 83.81 84 LEU A C 1
ATOM 713 O O . LEU A 1 84 ? 6.656 11.184 1.121 1.00 83.81 84 LEU A O 1
ATOM 717 N N . GLN A 1 85 ? 8.592 10.115 0.751 1.00 81.56 85 GLN A N 1
ATOM 718 C CA . GLN A 1 85 ? 9.396 11.002 1.590 1.00 81.56 85 GLN A CA 1
ATOM 719 C C . GLN A 1 85 ? 9.340 12.453 1.088 1.00 81.56 85 GLN A C 1
ATOM 721 O O . GLN A 1 85 ? 9.096 13.346 1.893 1.00 81.56 85 GLN A O 1
ATOM 726 N N . HIS A 1 86 ? 9.466 12.676 -0.223 1.00 82.94 86 HIS A N 1
ATOM 727 C CA . HIS A 1 86 ? 9.338 14.003 -0.832 1.00 82.94 86 HIS A CA 1
ATOM 728 C C . HIS A 1 86 ? 7.971 14.645 -0.562 1.00 82.94 86 HIS A C 1
ATOM 730 O O . HIS A 1 86 ? 7.915 15.812 -0.179 1.00 82.94 86 HIS A O 1
ATOM 736 N N . ILE A 1 87 ? 6.884 13.876 -0.692 1.00 80.81 87 ILE A N 1
ATOM 737 C CA . ILE A 1 87 ? 5.520 14.353 -0.409 1.00 80.81 87 ILE A CA 1
ATOM 738 C C . ILE A 1 87 ? 5.373 14.768 1.067 1.00 80.81 87 ILE A C 1
ATOM 740 O O . ILE A 1 87 ? 4.704 15.754 1.366 1.00 80.81 87 ILE A O 1
ATOM 744 N N . PHE A 1 88 ? 5.990 14.034 2.000 1.00 76.12 88 PHE A N 1
ATOM 745 C CA . PHE A 1 88 ? 5.869 14.304 3.439 1.00 76.12 88 PHE A CA 1
ATOM 746 C C . PHE A 1 88 ? 6.816 15.379 3.973 1.00 76.12 88 PHE A C 1
ATOM 748 O O . PHE A 1 88 ? 6.455 16.051 4.937 1.00 76.12 88 PHE A O 1
ATOM 755 N N . ASP A 1 89 ? 7.993 15.557 3.374 1.00 74.50 89 ASP A N 1
ATOM 756 C CA . ASP A 1 89 ? 8.928 16.624 3.757 1.00 74.50 89 ASP A CA 1
ATOM 757 C C . ASP A 1 89 ? 8.458 18.014 3.281 1.00 74.50 89 ASP A C 1
ATOM 759 O O . ASP A 1 89 ? 9.110 19.016 3.570 1.00 74.50 89 ASP A O 1
ATOM 763 N N . GLY A 1 90 ? 7.307 18.095 2.597 1.00 62.34 90 GLY A N 1
ATOM 764 C CA . GLY A 1 90 ? 6.694 19.359 2.184 1.00 62.34 90 GLY A CA 1
ATOM 765 C C . GLY A 1 90 ? 7.492 20.090 1.107 1.00 62.34 90 GLY A C 1
ATOM 766 O O . GLY A 1 90 ? 7.354 21.302 0.962 1.00 62.34 90 GLY A O 1
ATOM 767 N N . ALA A 1 91 ? 8.340 19.372 0.368 1.00 48.53 91 ALA A N 1
ATOM 768 C CA . ALA A 1 91 ? 9.019 19.939 -0.780 1.00 48.53 91 ALA A CA 1
ATOM 769 C C . ALA A 1 91 ? 8.006 20.064 -1.923 1.00 48.53 91 ALA A C 1
ATOM 771 O O . ALA A 1 91 ? 7.462 19.065 -2.395 1.00 48.53 91 ALA A O 1
ATOM 772 N N . GLU A 1 92 ? 7.758 21.305 -2.342 1.00 41.06 92 GLU A N 1
ATOM 773 C CA . GLU A 1 92 ? 7.115 21.645 -3.612 1.00 41.06 92 GLU A CA 1
ATOM 774 C C . GLU A 1 92 ? 7.623 20.703 -4.731 1.00 41.06 92 GLU A C 1
ATOM 776 O O . GLU A 1 92 ? 8.803 20.331 -4.724 1.00 41.06 92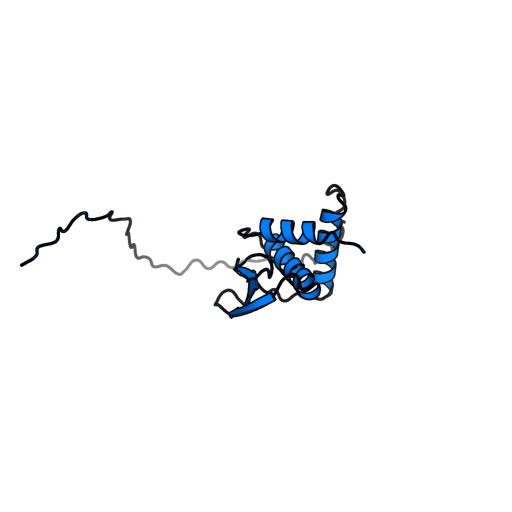 GLU A O 1
ATOM 781 N N . PRO A 1 93 ? 6.769 20.287 -5.683 1.00 44.12 93 PRO A N 1
ATOM 782 C CA . PRO A 1 93 ? 7.065 19.258 -6.685 1.00 44.12 93 PRO A CA 1
ATOM 783 C C . PRO A 1 93 ? 8.041 19.724 -7.787 1.00 44.12 93 PRO A C 1
ATOM 785 O O . PRO A 1 93 ? 7.774 19.529 -8.967 1.00 44.12 93 PRO A O 1
ATOM 788 N N . ASP A 1 94 ? 9.183 20.310 -7.430 1.00 43.69 94 ASP A N 1
ATOM 789 C CA . ASP A 1 94 ? 10.149 20.892 -8.376 1.00 43.69 94 ASP A CA 1
ATOM 790 C C . ASP A 1 94 ? 11.437 20.065 -8.518 1.00 43.69 94 ASP A C 1
ATOM 792 O O . ASP A 1 94 ? 12.520 20.573 -8.788 1.00 43.69 94 ASP A O 1
ATOM 796 N N . SER A 1 95 ? 11.379 18.753 -8.289 1.00 43.00 95 SER A N 1
ATOM 797 C CA . SER A 1 95 ? 12.553 17.891 -8.482 1.00 43.00 95 SER A CA 1
ATOM 798 C C . SER A 1 95 ? 12.163 16.479 -8.889 1.00 43.00 95 SER A C 1
ATOM 800 O O . SER A 1 95 ? 12.439 15.501 -8.198 1.00 43.00 95 SER A O 1
ATOM 802 N N . LEU A 1 96 ? 11.545 16.366 -10.063 1.00 49.19 96 LEU A N 1
ATOM 803 C CA . LEU A 1 96 ? 11.718 15.170 -10.877 1.00 49.19 96 LEU A CA 1
ATOM 804 C C . LEU A 1 96 ? 13.045 15.327 -11.635 1.00 49.19 96 LEU A C 1
ATOM 806 O O . LEU A 1 96 ? 13.159 16.247 -12.443 1.00 49.19 96 LEU A O 1
ATOM 810 N N . PRO A 1 97 ? 14.061 14.468 -11.438 1.00 45.50 97 PRO A N 1
ATOM 811 C CA . PRO A 1 97 ? 15.136 14.385 -12.407 1.00 45.50 97 PRO A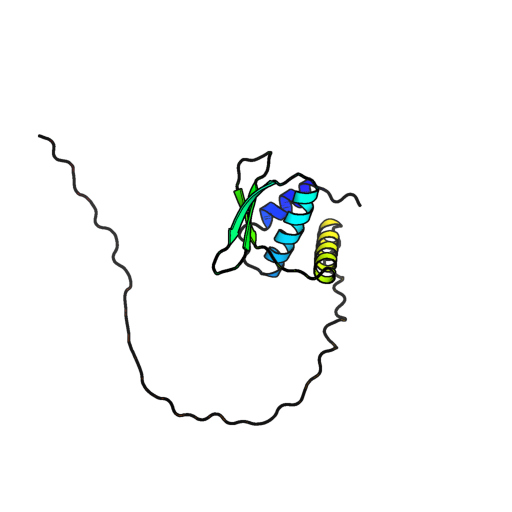 CA 1
ATOM 812 C C . PRO A 1 97 ? 14.552 13.785 -13.690 1.00 45.50 97 PRO A C 1
ATOM 814 O O . PRO A 1 97 ? 14.344 12.577 -13.799 1.00 45.50 97 PRO A O 1
ATOM 817 N N . GLU A 1 98 ? 14.316 14.647 -14.673 1.00 48.38 98 GLU A N 1
ATOM 818 C CA . GLU A 1 98 ? 13.891 14.374 -16.056 1.00 48.38 98 GLU A CA 1
ATOM 819 C C . GLU A 1 98 ? 14.921 13.542 -16.863 1.00 48.38 98 GLU A C 1
ATOM 821 O O . GLU A 1 98 ? 14.950 13.544 -18.088 1.00 48.38 98 GLU A O 1
ATOM 826 N N . ALA A 1 99 ? 15.808 12.811 -16.183 1.00 47.59 99 ALA A N 1
ATOM 827 C CA . ALA A 1 99 ? 17.057 12.295 -16.728 1.00 47.59 99 ALA A CA 1
ATOM 828 C C . ALA A 1 99 ? 17.102 10.763 -16.882 1.00 47.59 99 ALA A C 1
ATOM 830 O O . ALA A 1 99 ? 18.186 10.188 -16.847 1.00 47.59 99 ALA A O 1
ATOM 831 N N . GLN A 1 100 ? 15.963 10.076 -17.049 1.00 47.25 100 GLN A N 1
ATOM 832 C CA . GLN A 1 100 ? 15.954 8.619 -17.306 1.00 47.25 100 GLN A CA 1
ATOM 833 C C . GLN A 1 100 ? 14.988 8.141 -18.409 1.00 47.25 100 GLN A C 1
ATOM 835 O O . GLN A 1 100 ? 14.727 6.948 -18.516 1.00 47.25 100 GLN A O 1
ATOM 840 N N . LEU A 1 101 ? 14.513 9.031 -19.289 1.00 46.41 101 LEU A N 1
ATOM 841 C CA . LEU A 1 101 ? 13.794 8.638 -20.518 1.00 46.41 101 LEU A CA 1
ATOM 842 C C . LEU A 1 101 ? 14.665 8.637 -21.789 1.00 46.41 101 LEU A C 1
ATOM 844 O O . LEU A 1 101 ? 14.173 8.329 -22.869 1.00 46.41 101 LEU A O 1
ATOM 848 N N . ALA A 1 102 ? 15.968 8.899 -21.673 1.00 44.38 102 ALA A N 1
ATOM 849 C CA . ALA A 1 102 ? 16.900 8.924 -22.802 1.00 44.38 102 ALA A CA 1
ATOM 850 C C . ALA A 1 102 ? 17.787 7.665 -22.869 1.00 44.38 102 ALA A C 1
ATOM 852 O O . ALA A 1 102 ? 19.006 7.777 -22.943 1.00 44.38 102 ALA A O 1
ATOM 853 N N . ALA A 1 103 ? 17.205 6.462 -22.803 1.00 45.50 103 ALA A N 1
ATOM 854 C CA . ALA A 1 103 ? 17.963 5.227 -23.045 1.00 45.50 103 ALA A CA 1
ATOM 855 C C . ALA A 1 103 ? 17.090 4.011 -23.410 1.00 45.50 103 ALA A C 1
ATOM 857 O O . ALA A 1 103 ? 17.275 2.937 -22.849 1.00 45.50 103 ALA A O 1
ATOM 858 N N . VAL A 1 104 ? 16.165 4.135 -24.367 1.00 47.25 104 VAL A N 1
ATOM 859 C CA . VAL A 1 104 ? 15.742 2.974 -25.173 1.00 47.25 104 VAL A CA 1
ATOM 860 C C . VAL A 1 104 ? 15.628 3.420 -26.628 1.00 47.25 104 VAL A C 1
ATOM 862 O O . VAL A 1 104 ? 14.934 4.377 -26.953 1.00 47.25 104 VAL A O 1
ATOM 865 N N . ALA A 1 105 ? 16.410 2.754 -27.468 1.00 46.16 105 ALA A N 1
ATOM 866 C CA . ALA A 1 105 ? 16.708 3.069 -28.856 1.00 46.16 105 ALA A CA 1
ATOM 867 C C . ALA A 1 105 ? 15.475 3.184 -29.776 1.00 46.16 105 ALA A C 1
ATOM 869 O O . ALA A 1 105 ? 14.543 2.389 -29.640 1.00 46.16 105 ALA A O 1
ATOM 870 N N . PRO A 1 106 ? 15.505 4.056 -30.803 1.00 44.69 106 PRO A N 1
ATOM 871 C CA . PRO A 1 106 ? 14.665 3.874 -31.974 1.00 44.69 106 PRO A CA 1
ATOM 872 C C . PRO A 1 106 ? 15.288 2.765 -32.833 1.00 44.69 106 PRO A C 1
ATOM 874 O O . PRO A 1 106 ? 16.185 3.006 -33.638 1.00 44.69 106 PRO A O 1
ATOM 877 N N . ALA A 1 107 ? 14.837 1.527 -32.630 1.00 46.97 107 ALA A N 1
ATOM 878 C CA . ALA A 1 107 ? 14.987 0.491 -33.640 1.00 46.97 107 ALA A CA 1
ATOM 879 C C . ALA A 1 107 ? 13.989 0.801 -34.761 1.00 46.97 107 ALA A C 1
ATOM 881 O O . ALA A 1 107 ? 12.779 0.634 -34.625 1.00 46.97 107 ALA A O 1
ATOM 882 N N . GLU A 1 108 ? 14.554 1.345 -35.827 1.00 41.91 108 GLU A N 1
ATOM 883 C CA . GLU A 1 108 ? 13.992 1.561 -37.148 1.00 41.91 108 GLU A CA 1
ATOM 884 C C . GLU A 1 108 ? 13.101 0.385 -37.589 1.00 41.91 108 GLU A C 1
ATOM 886 O O . GLU A 1 108 ? 13.564 -0.738 -37.780 1.00 41.91 108 GLU A O 1
ATOM 891 N N . ALA A 1 109 ? 11.806 0.653 -37.746 1.00 55.88 109 ALA A N 1
ATOM 892 C CA . ALA A 1 109 ? 10.897 -0.171 -38.527 1.00 55.88 109 ALA A CA 1
ATOM 893 C C . ALA A 1 109 ? 10.579 0.587 -39.815 1.00 55.88 109 ALA A C 1
ATOM 895 O O . ALA A 1 109 ? 10.237 1.774 -39.756 1.00 55.88 109 ALA A O 1
ATOM 896 N N . PRO A 1 110 ? 10.607 -0.096 -40.967 1.00 53.78 110 PRO A N 1
ATOM 897 C CA . PRO A 1 110 ? 9.544 0.185 -41.915 1.00 53.78 110 PRO A CA 1
ATOM 898 C C . PRO A 1 110 ? 8.963 -1.061 -42.594 1.00 53.78 110 PRO A C 1
ATOM 900 O O . PRO A 1 110 ? 9.622 -2.080 -42.777 1.00 53.78 110 PRO A O 1
ATOM 903 N N . ALA A 1 111 ? 7.732 -0.839 -43.061 1.00 39.88 111 ALA A N 1
ATOM 904 C CA . ALA A 1 111 ? 6.940 -1.578 -44.044 1.00 39.88 111 ALA A CA 1
ATOM 905 C C . ALA A 1 111 ? 6.025 -2.686 -43.483 1.00 39.88 111 ALA A C 1
ATOM 907 O O . ALA A 1 111 ? 6.466 -3.740 -43.050 1.00 39.88 111 ALA A O 1
ATOM 908 N N . LEU A 1 112 ? 4.726 -2.402 -43.322 1.00 47.88 112 LEU A N 1
ATOM 909 C CA . LEU A 1 112 ? 3.679 -2.439 -44.367 1.00 47.88 112 LEU A CA 1
ATOM 910 C C . LEU A 1 112 ? 3.390 -3.856 -44.879 1.00 47.88 112 LEU A C 1
ATOM 912 O O . LEU A 1 112 ? 4.056 -4.336 -45.787 1.00 47.88 112 LEU A O 1
ATOM 916 N N . ALA A 1 113 ? 2.298 -4.435 -44.378 1.00 43.12 113 ALA A N 1
ATOM 917 C CA . ALA A 1 113 ? 1.285 -5.089 -45.207 1.00 43.12 113 ALA A CA 1
ATOM 918 C C . ALA A 1 113 ? -0.013 -5.195 -44.393 1.00 43.12 113 ALA A C 1
ATOM 920 O O . ALA A 1 113 ? -0.144 -6.015 -43.487 1.00 43.12 113 ALA A O 1
ATOM 921 N N . VAL A 1 114 ? -0.949 -4.294 -44.686 1.00 50.94 114 VAL A N 1
ATOM 922 C CA . VAL A 1 114 ? -2.353 -4.414 -44.294 1.00 50.94 114 VAL A CA 1
ATOM 923 C C . VAL A 1 114 ? -3.020 -5.215 -45.405 1.00 50.94 114 VAL A C 1
ATOM 925 O O . VAL A 1 114 ? -3.087 -4.726 -46.529 1.00 50.94 114 VAL A O 1
ATOM 928 N N . ASP A 1 115 ? -3.502 -6.416 -45.100 1.00 43.78 115 ASP A N 1
ATOM 929 C CA . ASP A 1 115 ? -4.415 -7.151 -45.977 1.00 43.78 115 ASP A CA 1
ATOM 930 C C . ASP A 1 115 ? -5.868 -6.851 -45.559 1.00 43.78 115 ASP A C 1
ATOM 932 O O . ASP A 1 115 ? -6.262 -7.166 -44.430 1.00 43.78 115 ASP A O 1
ATOM 936 N N . PRO A 1 116 ? -6.688 -6.222 -46.424 1.00 57.56 116 PRO A N 1
ATOM 937 C CA . PRO A 1 116 ? -8.082 -5.911 -46.142 1.00 57.56 116 PRO A CA 1
ATOM 938 C C . PRO A 1 116 ? -8.986 -7.039 -46.652 1.00 57.56 116 PRO A C 1
ATOM 940 O O . PRO A 1 116 ? -9.594 -6.926 -47.713 1.00 57.56 116 PRO A O 1
ATOM 943 N N . ALA A 1 117 ? -9.088 -8.143 -45.912 1.00 48.62 117 ALA A N 1
ATOM 944 C CA . ALA A 1 117 ? -10.033 -9.205 -46.259 1.00 48.62 117 ALA A CA 1
ATOM 945 C C . ALA A 1 117 ? -10.372 -10.117 -45.072 1.00 48.62 117 ALA A C 1
ATOM 947 O O . ALA A 1 117 ? -9.955 -11.269 -45.028 1.00 48.62 117 ALA A O 1
ATOM 948 N N . TYR A 1 118 ? -11.204 -9.643 -44.142 1.00 46.88 118 TYR A N 1
ATOM 949 C CA . TYR A 1 118 ? -12.224 -10.529 -43.577 1.00 46.88 118 TYR A CA 1
ATOM 950 C C . TYR A 1 118 ? -13.465 -9.732 -43.183 1.00 46.88 118 TYR A C 1
ATOM 952 O O . TYR A 1 118 ? -13.504 -8.993 -42.201 1.00 46.88 118 TYR A O 1
ATOM 960 N N . ALA A 1 119 ? -14.456 -9.847 -44.057 1.00 44.09 119 ALA A N 1
ATOM 961 C CA . ALA A 1 119 ? -15.805 -9.348 -43.906 1.00 44.09 119 ALA A CA 1
ATOM 962 C C . ALA A 1 119 ? -16.658 -10.289 -43.030 1.00 44.09 119 ALA A C 1
ATOM 964 O O . ALA A 1 119 ? -16.260 -11.417 -42.749 1.00 44.09 119 ALA A O 1
ATOM 965 N N . ALA A 1 120 ? -17.877 -9.811 -42.743 1.00 44.28 120 ALA A N 1
ATOM 966 C CA . ALA A 1 120 ? -19.026 -10.453 -42.083 1.00 44.28 120 ALA A CA 1
ATOM 967 C C . ALA A 1 120 ? -19.035 -10.323 -40.539 1.00 44.28 120 ALA A C 1
ATOM 969 O O . ALA A 1 120 ? -18.379 -11.093 -39.855 1.00 44.28 120 ALA A O 1
ATOM 970 N N . ALA A 1 121 ? -19.609 -9.271 -39.932 1.00 46.31 121 ALA A N 1
ATOM 971 C CA . ALA A 1 121 ? -21.035 -8.867 -39.843 1.00 46.31 121 ALA A CA 1
ATOM 972 C C . ALA A 1 121 ? -21.861 -9.724 -38.830 1.00 46.31 121 ALA A C 1
ATOM 974 O O . ALA A 1 121 ? -21.365 -10.735 -38.348 1.00 46.31 121 ALA A O 1
ATOM 975 N N . PRO A 1 122 ? -23.081 -9.316 -38.423 1.00 59.62 122 PRO A N 1
ATOM 976 C CA . PRO A 1 122 ? -23.322 -8.502 -37.223 1.00 59.62 122 PRO A CA 1
ATOM 977 C C . PRO A 1 122 ? -24.375 -9.129 -36.284 1.00 59.62 122 PRO A C 1
ATOM 979 O O . PRO A 1 122 ? -25.258 -9.844 -36.746 1.00 59.62 122 PRO A O 1
ATOM 982 N N . VAL A 1 123 ? -24.395 -8.787 -34.990 1.00 52.56 123 VAL A N 1
ATOM 983 C CA . VAL A 1 123 ? -25.639 -8.945 -34.214 1.00 52.56 123 VAL A CA 1
ATOM 984 C C . VAL A 1 123 ? -25.796 -7.844 -33.173 1.00 52.56 123 VAL A C 1
ATOM 986 O O . VAL A 1 123 ? -25.040 -7.727 -32.214 1.00 52.56 123 VAL A O 1
ATOM 989 N N . VAL A 1 124 ? -26.810 -7.033 -33.437 1.00 52.72 124 VAL A N 1
ATOM 990 C CA . VAL A 1 124 ? -27.515 -6.139 -32.528 1.00 52.72 124 VAL A CA 1
ATOM 991 C C . VAL A 1 124 ? -28.115 -6.923 -31.357 1.00 52.72 124 VAL A C 1
ATOM 993 O O . VAL A 1 124 ? -28.731 -7.964 -31.565 1.00 52.72 124 VAL A O 1
ATOM 996 N N . ALA A 1 125 ? -28.000 -6.391 -30.145 1.00 48.19 125 ALA A N 1
ATOM 997 C CA . ALA A 1 125 ? -28.920 -6.693 -29.053 1.00 48.19 125 ALA A CA 1
ATOM 998 C C . ALA A 1 125 ? -29.034 -5.446 -28.173 1.00 48.19 125 ALA A C 1
ATOM 1000 O O . ALA A 1 125 ? -28.302 -5.244 -27.209 1.00 48.19 125 ALA A O 1
ATOM 1001 N N . ASP A 1 126 ? -29.929 -4.586 -28.638 1.00 47.94 126 ASP A N 1
ATOM 1002 C CA . ASP A 1 126 ? -30.665 -3.581 -27.888 1.00 47.94 126 ASP A CA 1
ATOM 1003 C C . ASP A 1 126 ? -31.231 -4.195 -26.595 1.00 47.94 126 ASP A C 1
ATOM 1005 O O . ASP A 1 126 ? -31.904 -5.225 -26.654 1.00 47.94 126 ASP A O 1
ATOM 1009 N N . CYS A 1 127 ? -30.922 -3.609 -25.437 1.00 37.88 127 CYS A N 1
ATOM 1010 C CA . CYS A 1 127 ? -31.734 -3.779 -24.233 1.00 37.88 127 CYS A CA 1
ATOM 1011 C C . CYS A 1 127 ? -31.399 -2.670 -23.223 1.00 37.88 127 CYS A C 1
ATOM 1013 O O . CYS A 1 127 ? -30.620 -2.853 -22.287 1.00 37.88 127 CYS A O 1
ATOM 1015 N N . GLU A 1 128 ? -31.977 -1.493 -23.447 1.00 48.38 128 GLU A N 1
ATOM 1016 C CA . GLU A 1 128 ? -32.219 -0.506 -22.389 1.00 48.38 128 GLU A CA 1
ATOM 1017 C C . GLU A 1 128 ? -33.658 -0.714 -21.829 1.00 48.38 128 GLU A C 1
ATOM 1019 O O . GLU A 1 128 ? -34.337 -1.659 -22.234 1.00 48.38 128 GLU A O 1
ATOM 1024 N N . PRO A 1 129 ? -34.117 0.026 -20.806 1.00 56.59 129 PRO A N 1
ATOM 1025 C CA . PRO A 1 129 ? -34.397 -0.503 -19.475 1.00 56.59 129 PRO A CA 1
ATOM 1026 C C . PRO A 1 129 ? -35.904 -0.581 -19.165 1.00 56.59 129 PRO A C 1
ATOM 1028 O O . PRO A 1 129 ? -36.676 0.273 -19.596 1.00 56.59 129 PRO A O 1
ATOM 1031 N N . GLU A 1 130 ? -36.337 -1.521 -18.314 1.00 45.50 130 GLU A N 1
ATOM 1032 C CA . GLU A 1 130 ? -37.687 -1.460 -17.730 1.00 45.50 130 GLU A CA 1
ATOM 1033 C C . GLU A 1 130 ? -37.636 -1.218 -16.215 1.00 45.50 130 GLU A C 1
ATOM 1035 O O . GLU A 1 130 ? -37.066 -1.972 -15.427 1.00 45.50 130 GLU A O 1
ATOM 1040 N N . SER A 1 131 ? -38.212 -0.074 -15.856 1.00 55.97 131 SER A N 1
ATOM 1041 C CA . SER A 1 131 ? -38.435 0.465 -14.518 1.00 55.97 131 SER A CA 1
ATOM 1042 C C . SER A 1 131 ? -39.550 -0.288 -13.752 1.00 55.97 131 SER A C 1
ATOM 1044 O O . SER A 1 131 ? -40.220 -1.156 -14.307 1.00 55.97 131 SER A O 1
ATOM 1046 N N . PRO A 1 132 ? -39.750 0.000 -12.451 1.00 57.91 132 PRO A N 1
ATOM 1047 C CA . PRO A 1 132 ? -40.215 -0.963 -11.458 1.00 57.91 132 PRO A CA 1
ATOM 1048 C C . PRO A 1 132 ? -41.739 -1.107 -11.412 1.00 57.91 132 PRO A C 1
ATOM 1050 O O . PRO A 1 132 ? -42.477 -0.120 -11.425 1.00 57.91 132 PRO A O 1
ATOM 1053 N N . ARG A 1 133 ? -42.223 -2.345 -11.240 1.00 51.53 133 ARG A N 1
ATOM 1054 C CA . ARG A 1 133 ? -43.628 -2.604 -10.905 1.00 51.53 133 ARG A CA 1
ATOM 1055 C C . ARG A 1 133 ? -43.860 -2.616 -9.396 1.00 51.53 133 ARG A C 1
ATOM 1057 O O . ARG A 1 133 ? -43.444 -3.506 -8.662 1.00 51.53 133 ARG A O 1
ATOM 1064 N N . LEU A 1 134 ? -44.565 -1.565 -9.012 1.00 52.94 134 LEU A N 1
ATOM 1065 C CA . LEU A 1 134 ? -45.306 -1.303 -7.793 1.00 52.94 134 LEU A CA 1
ATOM 1066 C C . LEU A 1 134 ? -46.276 -2.447 -7.415 1.00 52.94 134 LEU A C 1
ATOM 1068 O O . LEU A 1 134 ? -46.939 -3.007 -8.283 1.00 52.94 134 LEU A O 1
ATOM 1072 N N . ALA A 1 135 ? -46.418 -2.649 -6.102 1.00 51.84 135 ALA A N 1
ATOM 1073 C CA . ALA A 1 135 ? -47.607 -3.112 -5.373 1.00 51.84 135 ALA A CA 1
ATOM 1074 C C . ALA A 1 135 ? -48.185 -4.517 -5.658 1.00 51.84 135 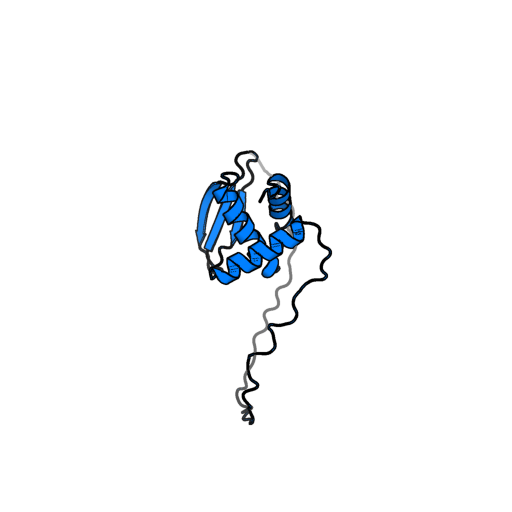ALA A C 1
ATOM 1076 O O . ALA A 1 135 ? -48.905 -4.743 -6.626 1.00 51.84 135 ALA A O 1
ATOM 1077 N N . ALA A 1 136 ? -48.037 -5.405 -4.670 1.00 56.03 136 ALA A N 1
ATOM 1078 C CA . ALA A 1 136 ? -49.088 -6.353 -4.315 1.00 56.03 136 ALA A CA 1
ATOM 1079 C C . ALA A 1 136 ? -49.195 -6.452 -2.784 1.00 56.03 136 ALA A C 1
ATOM 1081 O O . ALA A 1 136 ? -48.245 -6.784 -2.079 1.00 56.03 136 ALA A O 1
ATOM 1082 N N . GLU A 1 137 ? -50.371 -6.058 -2.323 1.00 59.31 137 GLU A N 1
ATOM 1083 C CA . GLU A 1 137 ? -50.897 -5.985 -0.964 1.00 59.31 137 GLU A CA 1
ATOM 1084 C C . GLU A 1 137 ? -51.043 -7.384 -0.313 1.00 59.31 137 GLU A C 1
ATOM 1086 O O . GLU A 1 137 ? -51.195 -8.376 -1.032 1.00 59.31 137 GLU A O 1
ATOM 1091 N N . PRO A 1 138 ? -51.011 -7.503 1.030 1.00 70.50 138 PRO A N 1
ATOM 1092 C CA . PRO A 1 138 ? -51.214 -8.770 1.730 1.00 70.50 138 PRO A CA 1
ATOM 1093 C C . PRO A 1 138 ? -52.704 -9.062 1.962 1.00 70.50 138 PRO A C 1
ATOM 1095 O O . PRO A 1 138 ? -53.458 -8.181 2.368 1.00 70.50 138 PRO A O 1
ATOM 1098 N N . ALA A 1 139 ? -53.117 -10.324 1.819 1.00 56.94 139 ALA A N 1
ATOM 1099 C CA . ALA A 1 139 ? -54.427 -10.787 2.275 1.00 56.94 139 ALA A CA 1
ATOM 1100 C C . ALA A 1 139 ? -54.268 -11.889 3.341 1.00 56.94 139 ALA A C 1
ATOM 1102 O O . ALA A 1 139 ? -53.660 -12.923 3.055 1.00 56.94 139 ALA A O 1
ATOM 1103 N N . PRO A 1 140 ? -54.809 -11.699 4.558 1.00 72.12 140 PRO A N 1
ATOM 1104 C CA . PRO A 1 140 ? -54.955 -12.751 5.554 1.00 72.12 140 PRO A CA 1
ATOM 1105 C C . PRO A 1 140 ? -56.329 -13.427 5.443 1.00 72.12 140 PRO A C 1
ATOM 1107 O O . PRO A 1 140 ? -57.331 -12.744 5.212 1.00 72.12 140 PRO A O 1
ATOM 1110 N N . ARG A 1 141 ? -56.384 -14.740 5.690 1.00 56.44 141 ARG A N 1
ATOM 1111 C CA . ARG A 1 141 ? -57.461 -15.429 6.425 1.00 56.44 141 ARG A CA 1
ATOM 1112 C C . ARG A 1 141 ? -57.103 -16.884 6.684 1.00 56.44 141 ARG A C 1
ATOM 1114 O O . ARG A 1 141 ? -56.714 -17.567 5.717 1.00 56.44 141 ARG A O 1
#

pLDDT: mean 72.17, std 18.34, range [37.88, 91.38]

Sequence (141 aa):
MQLNLEALEQLFIHLEGKSERKLRELRYVLCLILLRKRRLKVRQIVRDHEGESFIVHRPRQAESLSVFVFDFTPERIDQLRAELQHIFDGAEPDSLPEAQLAAVAPAEAPALAVDPAYAAAPVVADCEPESPRLAAEPAPR

Foldseek 3Di:
DDQPLVVLVVLLVVLAPPPPPLSLVLNQLSVVVCVVVVQKDFPDWDQDPVGIWTFIDGPVDRDTGIHHDDDDDPVVSVVSVVVVVCVRVPPDPPDDPPPPPPDDDPPDDDDDDDDPDDDDDDDDDDDDDDDDDDDDDDDDD

Radius of gyration: 25.09 Å; chains: 1; bounding box: 75×37×63 Å

Secondary structure (DSSP, 8-state):
----HHHHHHHHHHTTT---HHHHHHHHHHHHHHHHTTS-EEEEEEEETTEEEEEEEETTEEEEEEEE-----HHHHHHHHHHHHHHHTT--S------SSS-S-------------------------------------